Protein AF-A0A8T3PTG8-F1 (afdb_monomer)

Sequence (109 aa):
MLIRVKTGIRGPGSSGRRNRLIVAALFAGLAVSTVRADTFRCGTGLVRPGDTSFEVLKKCGRPASQQQISGANERFVEQWYYEPGPGEFQRILTFVGTRLVNIETVTRP

pLDDT: mean 81.26, std 20.14, range [39.53, 98.5]

Foldseek 3Di:
DDDDDDDDDDDDDDDDPPPPVVVVVVPPPPPDDDDDWDWDDAPPAIDTFFDFQVRCCVRHNAAPDKDFPDDPPDFTKMWGWHDRDPPAFIWIFIDGNGTTHDIDGDDDD

Structure (mmCIF, N/CA/C/O backbone):
data_AF-A0A8T3PTG8-F1
#
_entry.id   AF-A0A8T3PTG8-F1
#
loop_
_atom_site.group_PDB
_atom_site.id
_atom_site.type_symbol
_atom_site.label_atom_id
_atom_site.label_alt_id
_atom_site.label_comp_id
_atom_site.label_asym_id
_atom_site.label_entity_id
_atom_site.label_seq_id
_atom_site.pdbx_PDB_ins_code
_atom_site.Cartn_x
_atom_site.Cartn_y
_atom_site.Cartn_z
_atom_site.occupancy
_atom_site.B_iso_or_equiv
_atom_site.auth_seq_id
_atom_site.auth_comp_id
_atom_site.auth_asym_id
_atom_site.auth_atom_id
_atom_site.pdbx_PDB_model_num
ATOM 1 N N . MET A 1 1 ? 7.223 -15.074 43.483 1.00 40.50 1 MET A N 1
ATOM 2 C CA . MET A 1 1 ? 6.596 -16.169 44.256 1.00 40.50 1 MET A CA 1
ATOM 3 C C . MET A 1 1 ? 5.570 -16.838 43.349 1.00 40.50 1 MET A C 1
ATOM 5 O O . MET A 1 1 ? 4.509 -16.279 43.125 1.00 40.50 1 MET A O 1
ATOM 9 N N . LEU A 1 2 ? 5.951 -17.938 42.693 1.00 41.91 2 LEU A N 1
ATOM 10 C CA . LEU A 1 2 ? 5.117 -18.625 41.699 1.00 41.91 2 LEU A CA 1
ATOM 11 C C . LEU A 1 2 ? 4.094 -19.517 42.412 1.00 41.91 2 LEU A C 1
ATOM 13 O O . LEU A 1 2 ? 4.454 -20.340 43.253 1.00 41.91 2 LEU A O 1
ATOM 17 N N . ILE A 1 3 ? 2.820 -19.327 42.078 1.00 39.53 3 ILE A N 1
ATOM 18 C CA . ILE A 1 3 ? 1.684 -20.049 42.649 1.00 39.53 3 ILE A CA 1
ATOM 19 C C . ILE A 1 3 ? 1.703 -21.473 42.081 1.00 39.53 3 ILE A C 1
ATOM 21 O O . ILE A 1 3 ? 1.483 -21.696 40.892 1.00 39.53 3 ILE A O 1
ATOM 25 N N . ARG A 1 4 ? 2.017 -22.448 42.934 1.00 44.84 4 ARG A N 1
ATOM 26 C CA . ARG A 1 4 ? 2.079 -23.873 42.593 1.00 44.84 4 ARG A CA 1
ATOM 27 C C . ARG A 1 4 ? 0.658 -24.444 42.581 1.00 44.84 4 ARG A C 1
ATOM 29 O O . ARG A 1 4 ? 0.150 -24.860 43.618 1.00 44.84 4 ARG A O 1
ATOM 36 N N . VAL A 1 5 ? 0.002 -24.447 41.422 1.00 56.16 5 VAL A N 1
ATOM 37 C CA . VAL A 1 5 ? -1.310 -25.092 41.256 1.00 56.16 5 VAL A CA 1
ATOM 38 C C . VAL A 1 5 ? -1.119 -26.610 41.299 1.00 56.16 5 VAL A C 1
ATOM 40 O O . VAL A 1 5 ? -0.435 -27.200 40.468 1.00 56.16 5 VAL A O 1
ATOM 43 N N . LYS A 1 6 ? -1.693 -27.238 42.324 1.00 43.41 6 LYS A N 1
ATOM 44 C CA . LYS A 1 6 ? -1.630 -28.675 42.594 1.00 43.41 6 LYS A CA 1
ATOM 45 C C . LYS A 1 6 ? -2.833 -29.343 41.927 1.00 43.41 6 LYS A C 1
ATOM 47 O O . LYS A 1 6 ? -3.896 -29.431 42.528 1.00 43.41 6 LYS A O 1
ATOM 52 N N . THR A 1 7 ? -2.689 -29.807 40.691 1.00 47.66 7 THR A N 1
ATOM 53 C CA . THR A 1 7 ? -3.708 -30.641 40.039 1.00 47.66 7 THR A CA 1
ATOM 54 C C . THR A 1 7 ? -3.413 -32.111 40.322 1.00 47.66 7 THR A C 1
ATOM 56 O O . THR A 1 7 ? -2.595 -32.759 39.677 1.00 47.66 7 THR A O 1
ATOM 59 N N . GLY A 1 8 ? -4.064 -32.639 41.358 1.00 45.28 8 GLY A N 1
ATOM 60 C CA . GLY A 1 8 ? -4.141 -34.075 41.592 1.00 45.28 8 GLY A CA 1
ATOM 61 C C . GLY A 1 8 ? -5.157 -34.693 40.640 1.00 45.28 8 GLY A C 1
ATOM 62 O O . GLY A 1 8 ? -6.344 -34.404 40.744 1.00 45.28 8 GLY A O 1
ATOM 63 N N . ILE A 1 9 ? -4.700 -35.563 39.743 1.00 49.50 9 ILE A N 1
ATOM 64 C CA . ILE A 1 9 ? -5.565 -36.389 38.897 1.00 49.50 9 ILE A CA 1
ATOM 65 C C . ILE A 1 9 ? -5.259 -37.853 39.202 1.00 49.50 9 ILE A C 1
ATOM 67 O O . ILE A 1 9 ? -4.218 -38.388 38.830 1.00 49.50 9 ILE A O 1
ATOM 71 N N . ARG A 1 10 ? -6.172 -38.484 39.947 1.00 45.22 10 ARG A N 1
ATOM 72 C CA . ARG A 1 10 ? -6.236 -39.936 40.144 1.00 45.22 10 ARG A CA 1
ATOM 73 C C . ARG A 1 10 ? -6.929 -40.522 38.908 1.00 45.22 10 ARG A C 1
ATOM 75 O O . ARG A 1 10 ? -8.093 -40.217 38.679 1.00 45.22 10 ARG A O 1
ATOM 82 N N . GLY A 1 11 ? -6.216 -41.320 38.113 1.00 49.38 11 GLY A N 1
ATOM 83 C CA . GLY A 1 11 ? -6.755 -42.049 36.956 1.00 49.38 11 GLY A CA 1
ATOM 84 C C . GLY A 1 11 ? -6.632 -43.570 37.144 1.00 49.38 11 GLY A C 1
ATOM 85 O O . GLY A 1 11 ? -5.670 -44.010 37.778 1.00 49.38 11 GLY A O 1
ATOM 86 N N . PRO A 1 12 ? -7.597 -44.370 36.651 1.00 42.47 12 PRO A N 1
ATOM 87 C CA . PRO A 1 12 ? -7.766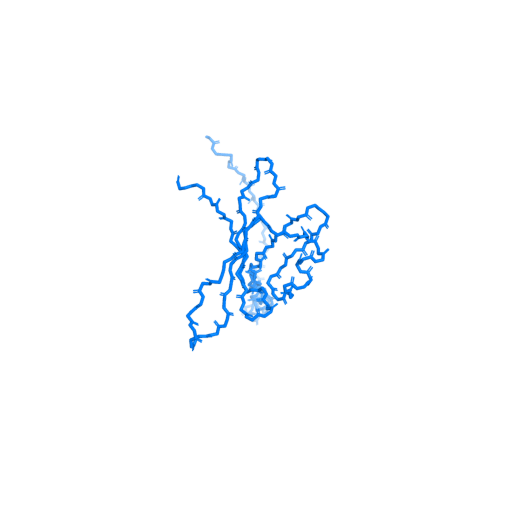 -45.773 37.018 1.00 42.47 12 PRO A CA 1
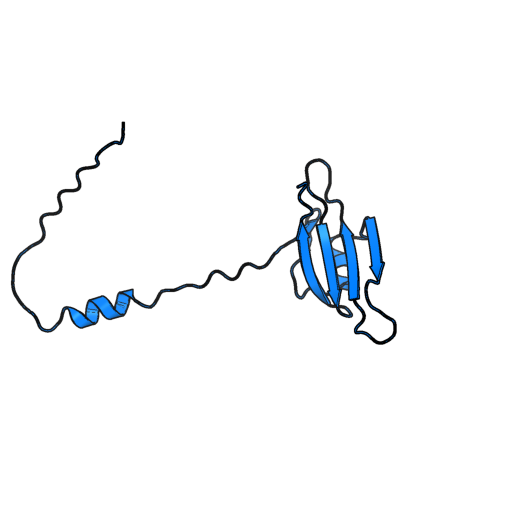ATOM 88 C C . 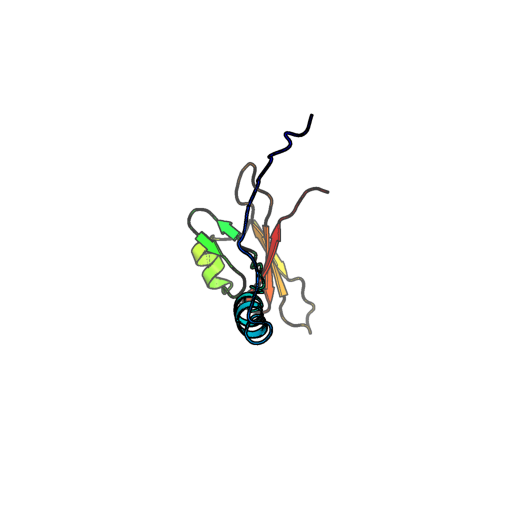PRO A 1 12 ? -6.785 -46.713 36.310 1.00 42.47 12 PRO A C 1
ATOM 90 O O . PRO A 1 12 ? -6.273 -46.443 35.221 1.00 42.47 12 PRO A O 1
ATOM 93 N N . GLY A 1 13 ? -6.523 -47.833 36.983 1.00 46.97 13 GLY A N 1
ATOM 94 C CA . GLY A 1 13 ? -5.563 -48.845 36.580 1.00 46.97 13 GLY A CA 1
ATOM 95 C C . GLY A 1 13 ? -5.983 -49.717 35.394 1.00 46.97 13 GLY A C 1
ATOM 96 O O . GLY A 1 13 ? -7.150 -49.854 35.053 1.00 46.97 13 GLY A O 1
ATOM 97 N N . SER A 1 14 ? -4.940 -50.346 34.846 1.00 56.84 14 SER A N 1
ATOM 98 C CA . SER A 1 14 ? -4.893 -51.719 34.335 1.00 56.84 14 SER A CA 1
ATOM 99 C C . SER A 1 14 ? -5.922 -52.179 33.288 1.00 56.84 14 SER A C 1
ATOM 101 O O . SER A 1 14 ? -7.073 -52.467 33.593 1.00 56.84 14 SER A O 1
ATOM 103 N N . SER A 1 15 ? -5.371 -52.459 32.099 1.00 58.53 15 SER A N 1
ATOM 104 C CA . SER A 1 15 ? -5.667 -53.579 31.178 1.00 58.53 15 SER A CA 1
ATOM 105 C C . SER A 1 15 ? -6.041 -53.127 29.761 1.00 58.53 15 SER A C 1
ATOM 107 O O . SER A 1 15 ? -6.779 -52.172 29.562 1.00 58.53 15 SER A O 1
ATOM 109 N N . GLY A 1 16 ? -5.449 -53.778 28.752 1.00 48.78 16 GLY A N 1
ATOM 110 C CA . GLY A 1 16 ? -5.712 -53.502 27.331 1.00 48.78 16 GLY A CA 1
ATOM 111 C C . GLY A 1 16 ? -4.565 -52.816 26.583 1.00 48.78 16 GLY A C 1
ATOM 112 O O . GLY A 1 16 ? -4.730 -51.756 25.984 1.00 48.78 16 GLY A O 1
ATOM 113 N N . ARG A 1 17 ? -3.380 -53.439 26.562 1.00 62.22 17 ARG A N 1
ATOM 114 C CA . ARG A 1 17 ? -2.162 -52.963 25.866 1.00 62.22 17 ARG A CA 1
ATOM 115 C C . ARG A 1 17 ? -2.258 -52.945 24.325 1.00 62.22 17 ARG A C 1
ATOM 117 O O . ARG A 1 17 ? -1.238 -52.773 23.673 1.00 62.22 17 ARG A O 1
ATOM 124 N N . ARG A 1 18 ? -3.445 -53.135 23.734 1.00 58.22 18 ARG A N 1
ATOM 125 C CA . ARG A 1 18 ? -3.622 -53.306 22.278 1.00 58.22 18 ARG A CA 1
ATOM 126 C C . ARG A 1 18 ? -4.422 -52.198 21.579 1.00 58.22 18 ARG A C 1
ATOM 128 O O . ARG A 1 18 ? -4.401 -52.165 20.361 1.00 58.22 18 ARG A O 1
ATOM 135 N N . ASN A 1 19 ? -5.043 -51.261 22.310 1.00 50.28 19 ASN A N 1
ATOM 136 C CA . ASN A 1 19 ? -5.911 -50.231 21.700 1.00 50.28 19 ASN A CA 1
ATOM 137 C C . ASN A 1 19 ? -5.542 -48.767 22.029 1.00 50.28 19 ASN A C 1
ATOM 139 O O . ASN A 1 19 ? -6.254 -47.842 21.653 1.00 50.28 19 ASN A O 1
ATOM 143 N N . ARG A 1 20 ? -4.415 -48.531 22.720 1.00 55.03 20 ARG A N 1
ATOM 144 C CA . ARG A 1 20 ? -3.930 -47.172 23.055 1.00 55.03 20 ARG A CA 1
ATOM 145 C C . ARG A 1 20 ? -3.260 -46.445 21.882 1.00 55.03 20 ARG A C 1
ATOM 147 O O . ARG A 1 20 ? -3.071 -45.237 21.952 1.00 55.03 20 ARG A O 1
ATOM 154 N N . LEU A 1 21 ? -2.913 -47.172 20.820 1.00 51.94 21 LEU A N 1
ATOM 155 C CA . LEU A 1 21 ? -2.221 -46.616 19.653 1.00 51.94 21 LEU A CA 1
ATOM 156 C C . LEU A 1 21 ? -3.170 -45.840 18.723 1.00 51.94 21 LEU A C 1
ATOM 158 O O . LEU A 1 21 ? -2.747 -44.874 18.101 1.00 51.94 21 LEU A O 1
ATOM 162 N N . ILE A 1 22 ? -4.458 -46.204 18.679 1.00 54.97 22 ILE A N 1
ATOM 163 C CA . ILE A 1 22 ? -5.440 -45.567 17.782 1.00 54.97 22 ILE A CA 1
ATOM 164 C C . ILE A 1 22 ? -5.852 -44.181 18.305 1.00 54.97 22 ILE A C 1
ATOM 166 O O . ILE A 1 22 ? -5.964 -43.230 17.537 1.00 54.97 22 ILE A O 1
ATOM 170 N N . VAL A 1 23 ? -6.003 -44.030 19.626 1.00 55.56 23 VAL A N 1
ATOM 171 C CA . VAL A 1 23 ? -6.398 -42.751 20.247 1.00 55.56 23 VAL A CA 1
ATOM 172 C C . VAL A 1 23 ? -5.288 -41.695 20.134 1.00 55.56 23 VAL A C 1
ATOM 174 O O . VAL A 1 23 ? -5.581 -40.513 19.981 1.00 55.56 23 VAL A O 1
ATOM 177 N N . ALA A 1 24 ? -4.016 -42.110 20.139 1.00 54.03 24 ALA A N 1
ATOM 178 C CA . ALA A 1 24 ? -2.883 -41.201 19.953 1.00 54.03 24 ALA A CA 1
ATOM 179 C C . ALA A 1 24 ? -2.774 -40.666 18.510 1.00 54.03 24 ALA A C 1
ATOM 181 O O . ALA A 1 24 ? -2.364 -39.525 18.310 1.00 54.03 24 ALA A O 1
ATOM 182 N N . ALA A 1 25 ? -3.185 -41.455 17.511 1.00 54.94 25 ALA A N 1
ATOM 183 C CA . ALA A 1 25 ? -3.148 -41.052 16.105 1.00 54.94 25 ALA A CA 1
ATOM 184 C C . ALA A 1 25 ? -4.221 -40.003 15.747 1.00 54.94 25 ALA A C 1
ATOM 186 O O . ALA A 1 25 ? -3.995 -39.169 14.875 1.00 54.94 25 ALA A O 1
ATOM 187 N N . LEU A 1 26 ? -5.356 -39.987 16.456 1.00 53.91 26 LEU A N 1
ATOM 188 C CA . LEU A 1 26 ? -6.443 -39.021 16.235 1.00 53.91 26 LEU A CA 1
ATOM 189 C C . LEU A 1 26 ? -6.116 -37.594 16.712 1.00 53.91 26 LEU A C 1
ATOM 191 O O . LEU A 1 26 ? -6.692 -36.639 16.201 1.00 53.91 26 LEU A O 1
ATOM 195 N N . PHE A 1 27 ? -5.173 -37.424 17.645 1.00 54.25 27 PHE A N 1
ATOM 196 C CA . PHE A 1 27 ? -4.772 -36.106 18.162 1.00 54.25 27 PHE A CA 1
ATOM 197 C C . PHE A 1 27 ? -3.567 -35.482 17.437 1.00 54.25 27 PHE A C 1
ATOM 199 O O . PHE A 1 27 ? -3.271 -34.307 17.644 1.00 54.25 27 PHE A O 1
ATOM 206 N N . ALA A 1 28 ? -2.873 -36.234 16.578 1.00 57.69 28 ALA A N 1
ATOM 207 C CA . ALA A 1 28 ? -1.626 -35.795 15.944 1.00 57.69 28 ALA A CA 1
ATOM 208 C C . ALA A 1 28 ? -1.814 -34.978 14.643 1.00 57.69 28 ALA A C 1
ATOM 210 O O . ALA A 1 28 ? -0.830 -34.541 14.053 1.00 57.69 28 ALA A O 1
ATOM 211 N N . GLY A 1 29 ? -3.052 -34.763 14.180 1.00 61.12 29 GLY A N 1
ATOM 212 C CA . GLY A 1 29 ? -3.345 -34.202 12.849 1.00 61.12 29 GLY A CA 1
ATOM 213 C C . GLY A 1 29 ? -3.587 -32.687 12.749 1.00 61.12 29 GLY A C 1
ATOM 214 O O . GLY A 1 29 ? -3.832 -32.201 11.651 1.00 61.12 29 GLY A O 1
ATOM 215 N N . LEU A 1 30 ? -3.544 -31.919 13.844 1.00 63.38 30 LEU A N 1
ATOM 216 C CA . LEU A 1 30 ? -3.947 -30.497 13.861 1.00 63.38 30 LEU A CA 1
ATOM 217 C C . LEU A 1 30 ? -2.764 -29.512 13.883 1.00 63.38 30 LEU A C 1
ATOM 219 O O . LEU A 1 30 ? -2.780 -28.516 14.605 1.00 63.38 30 LEU A O 1
ATOM 223 N N . ALA A 1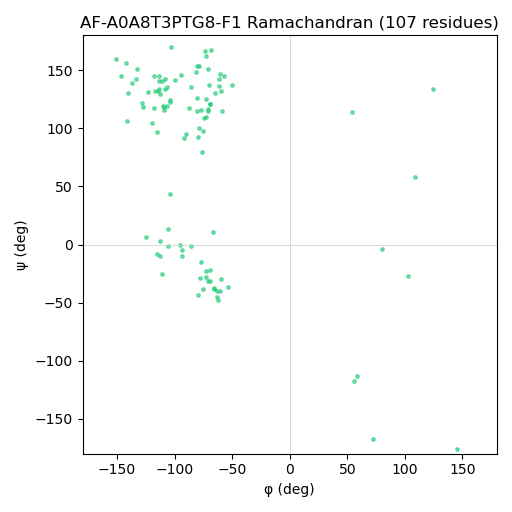 31 ? -1.732 -29.753 13.074 1.00 68.94 31 ALA A N 1
ATOM 224 C CA . ALA A 1 31 ? -0.711 -28.737 12.819 1.00 68.94 31 ALA A CA 1
ATOM 225 C C . ALA A 1 31 ? -1.263 -27.680 11.840 1.00 68.94 31 ALA A C 1
ATOM 227 O O . ALA A 1 31 ? -0.998 -27.721 10.642 1.00 68.94 31 ALA A O 1
ATOM 228 N N . VAL A 1 32 ? -2.073 -26.741 12.342 1.00 72.88 32 VAL A N 1
ATOM 229 C CA . VAL A 1 32 ? -2.561 -25.602 11.549 1.00 72.88 32 VAL A CA 1
ATOM 230 C C . VAL A 1 32 ? -1.412 -24.612 11.363 1.00 72.88 32 VAL A C 1
ATOM 232 O O . VAL A 1 32 ? -0.994 -23.938 12.304 1.00 72.88 32 VAL A O 1
ATOM 235 N N . SER A 1 33 ? -0.885 -24.522 10.145 1.00 76.75 33 SER A N 1
ATOM 236 C CA . SER A 1 33 ? 0.084 -23.491 9.771 1.00 76.75 33 SER A CA 1
ATOM 237 C C . SER A 1 33 ? -0.617 -22.131 9.743 1.00 76.75 33 SER A C 1
ATOM 239 O O . SER A 1 33 ? -1.575 -21.937 8.996 1.00 76.75 33 SER A O 1
ATOM 241 N N . THR A 1 34 ? -0.163 -21.170 10.548 1.00 67.75 34 THR A N 1
ATOM 242 C CA . THR A 1 34 ? -0.692 -19.802 10.495 1.00 67.75 34 THR A CA 1
ATOM 243 C C . THR A 1 34 ? -0.068 -19.060 9.315 1.00 67.75 34 THR A C 1
ATOM 245 O O . THR A 1 34 ? 1.066 -18.590 9.386 1.00 67.75 34 THR A O 1
ATOM 248 N N . VAL A 1 35 ? -0.800 -18.949 8.202 1.00 74.75 35 VAL A N 1
ATOM 249 C CA . VAL A 1 35 ? -0.394 -18.052 7.113 1.00 74.75 35 VAL A CA 1
ATOM 250 C C . VAL A 1 35 ? -0.603 -16.610 7.582 1.00 74.75 35 VAL A C 1
ATOM 252 O O . VAL A 1 35 ? -1.721 -16.203 7.903 1.00 74.75 35 VAL A O 1
ATOM 255 N N . ARG A 1 36 ? 0.478 -15.833 7.693 1.00 68.75 36 ARG A N 1
ATOM 256 C CA . ARG A 1 36 ? 0.372 -14.393 7.950 1.00 68.75 36 ARG A CA 1
ATOM 257 C C . ARG A 1 36 ? 0.232 -13.691 6.611 1.00 68.75 36 ARG A C 1
ATOM 259 O O . ARG A 1 36 ? 1.121 -13.781 5.774 1.00 68.75 36 ARG A O 1
ATOM 266 N N . ALA A 1 37 ? -0.899 -13.028 6.419 1.00 74.12 37 ALA A N 1
ATOM 267 C CA . ALA A 1 37 ? -1.094 -12.094 5.325 1.00 74.12 37 ALA A CA 1
ATOM 268 C C . ALA A 1 37 ? -1.139 -10.690 5.924 1.00 74.12 37 ALA A C 1
ATOM 270 O O . ALA A 1 37 ? -2.053 -10.389 6.699 1.00 74.12 37 ALA A O 1
ATOM 271 N N . ASP A 1 38 ? -0.164 -9.854 5.577 1.00 88.88 38 ASP A N 1
ATOM 272 C CA . ASP A 1 38 ? -0.163 -8.448 5.963 1.00 88.88 38 ASP A CA 1
ATOM 273 C C . ASP A 1 38 ? -1.388 -7.737 5.380 1.00 88.88 38 ASP A C 1
ATOM 275 O O . ASP A 1 38 ? -1.858 -8.037 4.279 1.00 88.88 38 ASP A O 1
ATOM 279 N N . THR A 1 39 ? -1.959 -6.814 6.151 1.00 93.44 39 THR A N 1
ATOM 280 C CA . THR A 1 39 ? -3.142 -6.048 5.746 1.00 93.44 39 THR A CA 1
ATOM 281 C C . THR A 1 39 ? -2.944 -4.580 6.046 1.00 93.44 39 THR A C 1
ATOM 283 O O . THR A 1 39 ? -2.429 -4.230 7.108 1.00 93.44 39 THR A O 1
ATOM 286 N N . PHE A 1 40 ? -3.434 -3.726 5.157 1.00 95.19 40 PHE A N 1
ATOM 287 C CA . PHE A 1 40 ? -3.431 -2.284 5.334 1.00 95.19 40 PHE A CA 1
ATOM 288 C C . PHE A 1 40 ? -4.865 -1.766 5.489 1.00 95.19 40 PHE A C 1
ATOM 290 O O . PHE A 1 40 ? -5.741 -2.108 4.694 1.00 95.19 40 PHE A O 1
ATOM 297 N N . ARG A 1 41 ? -5.117 -0.961 6.526 1.00 94.25 41 ARG A N 1
ATOM 298 C CA . ARG A 1 41 ? -6.407 -0.300 6.768 1.00 94.25 41 ARG A CA 1
ATOM 299 C C . ARG A 1 41 ? -6.288 1.195 6.505 1.00 94.25 41 ARG A C 1
ATOM 301 O O . ARG A 1 41 ? -5.351 1.824 6.981 1.00 94.25 41 ARG A O 1
ATOM 308 N N . CYS A 1 42 ? -7.255 1.740 5.777 1.00 93.25 42 CYS A N 1
ATOM 309 C CA . CYS A 1 42 ? -7.287 3.132 5.337 1.00 93.25 42 CYS A CA 1
ATOM 310 C C . CYS A 1 42 ? -8.732 3.649 5.435 1.00 93.25 42 CYS A C 1
ATOM 312 O O . CYS A 1 42 ? -9.603 3.244 4.667 1.00 93.25 42 CYS A O 1
ATOM 314 N N . GLY A 1 43 ? -9.034 4.490 6.427 1.00 88.38 43 GLY A N 1
ATOM 315 C CA . GLY A 1 43 ? -10.426 4.848 6.728 1.00 88.38 43 GLY A CA 1
ATOM 316 C C . GLY A 1 43 ? -11.281 3.598 6.993 1.00 88.38 43 GLY A C 1
ATOM 317 O O . GLY A 1 43 ? -11.006 2.843 7.924 1.00 88.38 43 GLY A O 1
ATOM 318 N N . THR A 1 44 ? -12.296 3.354 6.158 1.00 90.62 44 THR A N 1
ATOM 319 C CA . THR A 1 44 ? -13.141 2.141 6.197 1.00 90.62 44 THR A CA 1
ATOM 320 C C . THR A 1 44 ? -12.668 1.023 5.257 1.00 90.62 44 THR A C 1
ATOM 322 O O . THR A 1 44 ? -13.239 -0.069 5.256 1.00 90.62 44 THR A O 1
ATOM 325 N N . GLY A 1 45 ? -11.634 1.273 4.452 1.00 94.19 45 GLY A N 1
ATOM 326 C CA . GLY A 1 45 ? -11.073 0.332 3.491 1.00 94.19 45 GLY A CA 1
ATOM 327 C C . GLY A 1 45 ? -10.103 -0.669 4.120 1.00 94.19 45 GLY A C 1
ATOM 328 O O . GLY A 1 45 ? -9.372 -0.363 5.065 1.00 94.19 45 GLY A O 1
ATOM 329 N N . LEU A 1 46 ? -10.072 -1.876 3.549 1.00 96.00 46 LEU A N 1
ATOM 330 C CA . LEU A 1 46 ? -9.114 -2.929 3.881 1.00 96.00 46 LEU A CA 1
ATOM 331 C C . LEU A 1 46 ? -8.453 -3.449 2.601 1.00 96.00 46 LEU A C 1
ATOM 333 O O . LEU A 1 46 ? -9.127 -3.951 1.694 1.00 96.00 46 LEU A O 1
ATOM 337 N N . VAL A 1 47 ? -7.130 -3.350 2.563 1.00 97.31 47 VAL A N 1
ATOM 338 C CA . VAL A 1 47 ? -6.272 -3.749 1.449 1.00 97.31 47 VAL A CA 1
ATOM 339 C C . VAL A 1 47 ? -5.389 -4.926 1.859 1.00 97.31 47 VAL A C 1
ATOM 341 O O . VAL A 1 47 ? -4.910 -4.987 2.997 1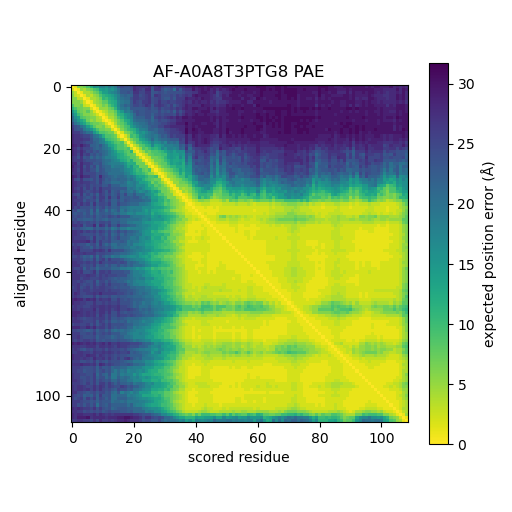.00 97.31 47 VAL A O 1
ATOM 344 N N . ARG A 1 48 ? -5.193 -5.882 0.946 1.00 97.00 48 ARG A N 1
ATOM 345 C CA . ARG A 1 48 ? -4.386 -7.095 1.168 1.00 97.00 48 ARG A CA 1
ATOM 346 C C . ARG A 1 48 ? -3.607 -7.458 -0.104 1.00 97.00 48 ARG A C 1
ATOM 348 O O . ARG A 1 48 ? -4.058 -7.104 -1.195 1.00 97.00 48 ARG A O 1
ATOM 355 N N . PRO A 1 49 ? -2.482 -8.188 0.002 1.00 97.56 49 PRO A N 1
ATOM 356 C CA . PRO A 1 49 ? -1.801 -8.732 -1.167 1.00 97.56 49 PRO A CA 1
ATOM 357 C C . PRO A 1 49 ? -2.773 -9.480 -2.088 1.00 97.56 49 PRO A C 1
ATOM 359 O O . PRO A 1 49 ? -3.638 -10.223 -1.622 1.00 97.56 49 PRO A O 1
ATOM 362 N N . GLY A 1 50 ? -2.637 -9.260 -3.392 1.00 97.38 50 GLY A N 1
ATOM 363 C CA . GLY A 1 50 ? -3.543 -9.752 -4.429 1.00 97.38 50 GLY A CA 1
ATOM 364 C C . GLY A 1 50 ? -4.505 -8.693 -4.972 1.00 97.38 50 GLY A C 1
ATOM 365 O O . GLY A 1 50 ? -4.864 -8.790 -6.150 1.00 97.38 50 GLY A O 1
ATOM 366 N N . ASP A 1 51 ? -4.859 -7.674 -4.179 1.00 98.25 51 ASP A N 1
ATOM 367 C CA . ASP A 1 51 ? -5.652 -6.531 -4.649 1.00 98.25 51 ASP A CA 1
ATOM 368 C C . ASP A 1 51 ? -4.950 -5.836 -5.828 1.00 98.25 51 ASP A C 1
ATOM 370 O O . ASP A 1 51 ? -3.720 -5.747 -5.897 1.00 98.25 51 ASP A O 1
ATOM 374 N N . THR A 1 52 ? -5.728 -5.330 -6.776 1.00 98.44 52 THR A N 1
ATOM 375 C CA . THR A 1 52 ? -5.212 -4.527 -7.887 1.00 98.44 52 THR A CA 1
ATOM 376 C C . THR A 1 52 ? -4.962 -3.082 -7.459 1.00 98.44 52 THR A C 1
ATOM 378 O O . THR A 1 52 ? -5.638 -2.561 -6.572 1.00 98.44 52 THR A O 1
ATOM 381 N N . SER A 1 53 ? -4.040 -2.385 -8.122 1.00 98.00 53 SER A N 1
ATOM 382 C CA . SER A 1 53 ? -3.773 -0.958 -7.891 1.00 98.00 53 SER A CA 1
ATOM 383 C C . SER A 1 53 ? -5.042 -0.106 -8.008 1.00 98.00 53 SER A C 1
ATOM 385 O O . SER A 1 53 ? -5.266 0.788 -7.194 1.00 98.00 53 SER A O 1
ATOM 387 N N . PHE A 1 54 ? -5.944 -0.444 -8.935 1.00 98.06 54 PHE A N 1
ATOM 388 C CA . PHE A 1 54 ? -7.258 0.193 -9.050 1.00 98.06 54 PHE A CA 1
ATOM 389 C C . PHE A 1 54 ? -8.150 -0.034 -7.819 1.00 98.06 54 PHE A C 1
ATOM 391 O O . PHE A 1 54 ? -8.761 0.910 -7.317 1.00 98.06 54 PHE A O 1
ATOM 398 N N . GLU A 1 55 ? -8.226 -1.263 -7.303 1.00 98.31 55 GLU A N 1
ATOM 399 C CA . GLU A 1 55 ? -8.984 -1.559 -6.081 1.00 98.31 55 GLU A CA 1
ATOM 400 C C . GLU A 1 55 ? -8.407 -0.828 -4.871 1.00 98.31 55 GLU A C 1
ATOM 402 O O . GLU A 1 55 ? -9.171 -0.299 -4.064 1.00 98.31 55 GLU A O 1
ATOM 407 N N . VAL A 1 56 ? -7.079 -0.745 -4.763 1.00 98.06 56 VAL A N 1
ATOM 408 C CA . VAL A 1 56 ? -6.409 0.011 -3.698 1.00 98.06 56 VAL A CA 1
ATOM 409 C C . VAL A 1 56 ? -6.766 1.493 -3.782 1.00 98.06 56 VAL A C 1
ATOM 411 O O . VAL A 1 56 ? -7.196 2.058 -2.780 1.00 98.06 56 VAL A O 1
ATOM 414 N N . LEU A 1 57 ? -6.692 2.110 -4.966 1.00 97.75 57 LEU A N 1
ATOM 415 C CA . LEU A 1 57 ? -7.107 3.507 -5.157 1.00 97.75 57 LEU A CA 1
ATOM 416 C C . LEU A 1 57 ? -8.583 3.721 -4.824 1.00 97.75 57 LEU A C 1
ATOM 418 O O . LEU A 1 57 ? -8.937 4.727 -4.216 1.00 97.75 57 LEU A O 1
ATOM 422 N N . LYS A 1 58 ? -9.455 2.778 -5.192 1.00 97.50 58 LYS A N 1
ATOM 423 C CA . LYS A 1 58 ? -10.885 2.856 -4.880 1.00 97.50 58 LYS A CA 1
ATOM 424 C C . LYS A 1 58 ? -11.153 2.759 -3.375 1.00 97.50 58 LYS A C 1
ATOM 426 O O . LYS A 1 58 ? -12.061 3.422 -2.885 1.00 97.50 58 LYS A O 1
ATOM 431 N N . LYS A 1 59 ? -10.395 1.927 -2.654 1.00 96.94 59 LYS A N 1
ATOM 432 C CA . LYS A 1 59 ? -10.547 1.703 -1.207 1.00 96.94 59 LYS A CA 1
ATOM 433 C C . LYS A 1 59 ? -9.908 2.813 -0.367 1.00 96.94 59 LYS A C 1
ATOM 435 O O . LYS A 1 59 ? -10.511 3.237 0.611 1.00 96.94 59 LYS A O 1
ATOM 440 N N . CYS A 1 60 ? -8.703 3.250 -0.729 1.00 96.62 60 CYS A N 1
ATOM 441 C CA . CYS A 1 60 ? -7.861 4.125 0.093 1.00 96.62 60 CYS A CA 1
ATOM 442 C C . CYS A 1 60 ? -7.658 5.533 -0.478 1.00 96.62 60 CYS A C 1
ATOM 444 O O . CYS A 1 60 ? -7.095 6.384 0.205 1.00 96.62 60 CYS A O 1
ATOM 446 N N . GLY A 1 61 ? -8.065 5.791 -1.720 1.00 96.31 61 GLY A N 1
ATOM 447 C CA . GLY A 1 61 ? -7.717 7.024 -2.417 1.00 96.31 61 GLY A CA 1
ATOM 448 C C . GLY A 1 61 ? -6.249 7.065 -2.848 1.00 96.31 61 GLY A C 1
ATOM 449 O O . GLY A 1 61 ? -5.545 6.050 -2.857 1.00 96.31 61 GLY A O 1
ATOM 450 N N . ARG A 1 62 ? -5.790 8.257 -3.248 1.00 96.75 62 ARG A N 1
ATOM 451 C CA . ARG A 1 62 ? -4.409 8.465 -3.705 1.00 96.75 62 ARG A CA 1
ATOM 452 C C . ARG A 1 62 ? -3.424 8.344 -2.530 1.00 96.75 62 ARG A C 1
ATOM 454 O O . ARG A 1 62 ? -3.713 8.884 -1.464 1.00 96.75 62 ARG A O 1
ATOM 461 N N . PRO A 1 63 ? -2.277 7.671 -2.716 1.00 97.62 63 PRO A N 1
ATOM 462 C CA . PRO A 1 63 ? -1.192 7.683 -1.737 1.00 97.62 63 PRO A CA 1
ATOM 463 C C . PRO A 1 63 ? -0.537 9.064 -1.644 1.00 97.62 63 PRO A C 1
ATOM 465 O O . PRO A 1 63 ? -0.725 9.912 -2.520 1.00 97.62 63 PRO A O 1
ATOM 468 N N . ALA A 1 64 ? 0.274 9.258 -0.604 1.00 97.25 64 ALA A N 1
ATOM 469 C CA . ALA A 1 64 ? 1.072 10.465 -0.415 1.00 97.25 64 ALA A CA 1
ATOM 470 C C . ALA A 1 64 ? 2.150 10.601 -1.503 1.00 97.25 64 ALA A C 1
ATOM 472 O O . ALA A 1 64 ? 2.387 11.693 -2.016 1.00 97.25 64 ALA A O 1
ATOM 473 N N . SER A 1 65 ? 2.766 9.486 -1.903 1.00 97.94 65 SER A N 1
ATOM 474 C CA . SER A 1 65 ? 3.694 9.437 -3.034 1.00 97.94 65 SER A CA 1
ATOM 475 C C . SER A 1 65 ? 3.699 8.066 -3.714 1.00 97.94 65 SER A C 1
ATOM 477 O O . SER A 1 65 ? 3.260 7.062 -3.145 1.00 97.94 65 SER A O 1
ATOM 479 N N . GLN A 1 66 ? 4.168 8.039 -4.963 1.00 97.44 66 GLN A N 1
ATOM 480 C CA . GLN A 1 66 ? 4.346 6.834 -5.775 1.00 97.44 66 GLN A CA 1
ATOM 481 C C . GLN A 1 66 ? 5.691 6.918 -6.492 1.00 97.44 66 GLN A C 1
ATOM 483 O O . GLN A 1 66 ? 6.052 7.985 -6.992 1.00 97.44 66 GLN A O 1
ATOM 488 N N . GLN A 1 67 ? 6.418 5.808 -6.559 1.00 97.50 67 GLN A N 1
ATOM 489 C CA . GLN A 1 67 ? 7.702 5.734 -7.243 1.00 97.50 67 GLN A CA 1
ATOM 490 C C . GLN A 1 67 ? 7.837 4.411 -7.993 1.00 97.50 67 GLN A C 1
ATOM 492 O O . GLN A 1 67 ? 7.665 3.342 -7.413 1.00 97.50 67 GLN A O 1
ATOM 497 N N . GLN A 1 68 ? 8.212 4.476 -9.270 1.00 97.25 68 GLN A N 1
ATOM 498 C CA . GLN A 1 68 ? 8.688 3.300 -9.990 1.00 97.25 68 GLN A CA 1
ATOM 499 C C . GLN A 1 68 ? 10.091 2.941 -9.485 1.00 97.25 68 GLN A C 1
ATOM 501 O O . GLN A 1 68 ? 10.996 3.774 -9.517 1.00 97.25 68 GLN A O 1
ATOM 506 N N . ILE A 1 69 ? 10.270 1.696 -9.046 1.00 97.31 69 ILE A N 1
ATOM 507 C CA . ILE A 1 69 ? 11.546 1.173 -8.524 1.00 97.31 69 ILE A CA 1
ATOM 508 C C . ILE A 1 69 ? 12.164 0.097 -9.427 1.00 97.31 69 ILE A C 1
ATOM 510 O O . ILE A 1 69 ? 13.190 -0.483 -9.095 1.00 97.31 69 ILE A O 1
ATOM 514 N N . SER A 1 70 ? 11.529 -0.169 -10.566 1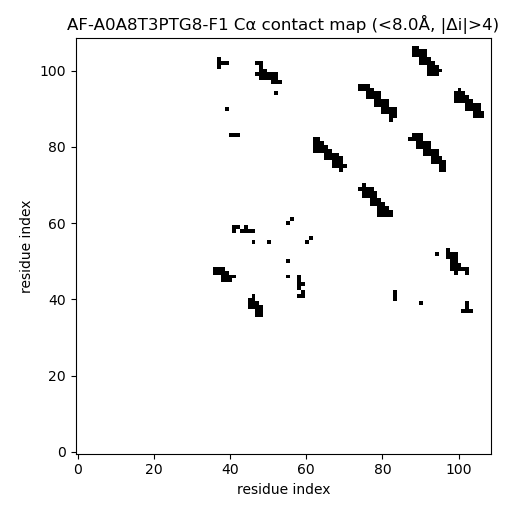.00 96.88 70 SER A N 1
ATOM 515 C CA . SER A 1 70 ? 11.990 -1.118 -11.585 1.00 96.88 70 SER A CA 1
ATOM 516 C C . SER A 1 70 ? 12.795 -0.431 -12.683 1.00 96.88 70 SER A C 1
ATOM 518 O O . SER A 1 70 ? 12.487 0.699 -13.078 1.00 96.88 70 SER A O 1
ATOM 520 N N . GLY A 1 71 ? 13.791 -1.138 -13.219 1.00 94.56 71 GLY A N 1
ATOM 521 C CA . GLY A 1 71 ? 14.537 -0.723 -14.405 1.00 94.56 71 GLY A CA 1
ATOM 522 C C . GLY A 1 71 ? 13.742 -0.873 -15.711 1.00 94.56 71 GLY A C 1
ATOM 523 O O . GLY A 1 71 ? 12.724 -1.556 -15.772 1.00 94.56 71 GLY A O 1
ATOM 524 N N . ALA A 1 72 ? 14.238 -0.265 -16.795 1.00 90.06 72 ALA A N 1
ATOM 525 C CA . ALA A 1 72 ? 13.541 -0.216 -18.090 1.00 90.06 72 ALA A CA 1
ATOM 526 C C . ALA A 1 72 ? 13.247 -1.593 -18.721 1.00 90.06 72 ALA A C 1
ATOM 528 O O . ALA A 1 72 ? 12.260 -1.741 -19.434 1.00 90.06 72 ALA A O 1
ATOM 529 N N . ASN A 1 73 ? 14.095 -2.592 -18.456 1.00 93.38 73 ASN A N 1
ATOM 530 C CA . ASN A 1 73 ? 13.967 -3.949 -19.003 1.00 93.38 73 ASN A CA 1
ATOM 531 C C . ASN A 1 73 ? 13.478 -4.968 -17.960 1.00 93.38 73 ASN A C 1
ATOM 533 O O . ASN A 1 73 ? 13.587 -6.175 -18.168 1.00 93.38 73 ASN A O 1
ATOM 537 N N . GLU A 1 74 ? 12.977 -4.497 -16.820 1.00 94.06 74 GLU A N 1
ATOM 538 C CA . GLU A 1 74 ? 12.470 -5.341 -15.743 1.00 94.06 74 GLU A CA 1
ATOM 539 C C . GLU A 1 74 ? 10.942 -5.356 -15.739 1.00 94.06 74 GLU A C 1
ATOM 541 O O . GLU A 1 74 ? 10.270 -4.586 -16.429 1.00 94.06 74 GLU A O 1
ATOM 546 N N . ARG A 1 75 ? 10.360 -6.254 -14.939 1.00 95.00 75 ARG A N 1
ATOM 547 C CA . ARG A 1 75 ? 8.925 -6.169 -14.669 1.00 95.00 75 ARG A CA 1
ATOM 548 C C . ARG A 1 75 ? 8.643 -4.840 -13.983 1.00 95.00 75 ARG A C 1
ATOM 550 O O . ARG A 1 75 ? 9.357 -4.480 -13.056 1.00 95.00 75 ARG A O 1
ATOM 557 N N . PHE A 1 76 ? 7.580 -4.162 -14.406 1.00 96.81 76 PHE A N 1
ATOM 558 C CA . PHE A 1 76 ? 7.164 -2.915 -13.780 1.00 96.81 76 PHE A CA 1
ATOM 559 C C . PHE A 1 76 ? 6.863 -3.152 -12.296 1.00 96.81 76 PHE A C 1
ATOM 561 O O . PHE A 1 76 ? 5.949 -3.904 -11.952 1.00 96.81 76 PHE A O 1
ATOM 568 N N . VAL A 1 77 ? 7.665 -2.536 -11.438 1.00 98.19 77 VAL A N 1
ATOM 569 C CA . VAL A 1 77 ? 7.507 -2.505 -9.986 1.00 98.19 77 VAL A CA 1
ATOM 570 C C . VAL A 1 77 ? 7.437 -1.057 -9.541 1.00 98.19 77 VAL A C 1
ATOM 572 O O . VAL A 1 77 ? 8.287 -0.239 -9.916 1.00 98.19 77 VAL A O 1
ATOM 575 N N . GLU A 1 78 ? 6.443 -0.762 -8.717 1.00 98.06 78 GLU A N 1
ATOM 576 C CA . GLU A 1 78 ? 6.250 0.540 -8.097 1.00 98.06 78 GLU A CA 1
ATOM 577 C C . GLU A 1 78 ? 5.966 0.398 -6.600 1.00 98.06 78 GLU A C 1
ATOM 579 O O . GLU A 1 78 ? 5.408 -0.601 -6.140 1.00 98.06 78 GLU A O 1
ATOM 584 N N . GLN A 1 79 ? 6.360 1.414 -5.841 1.00 98.44 79 GLN A N 1
ATOM 585 C CA . GLN A 1 79 ? 6.067 1.554 -4.425 1.00 98.44 79 GLN A CA 1
ATOM 586 C C . GLN A 1 79 ? 5.173 2.759 -4.192 1.00 98.44 79 GLN A C 1
ATOM 588 O O . GLN A 1 79 ? 5.417 3.847 -4.714 1.00 98.44 79 GLN A O 1
ATOM 593 N N . TRP A 1 80 ? 4.121 2.552 -3.410 1.00 98.38 80 TRP A N 1
ATOM 594 C CA . TRP A 1 80 ? 3.184 3.584 -2.993 1.00 98.38 80 TRP A CA 1
ATOM 595 C C . TRP A 1 80 ? 3.294 3.788 -1.491 1.00 98.38 80 TRP A C 1
ATOM 597 O O . TRP A 1 80 ? 3.278 2.826 -0.722 1.00 98.38 80 TRP A O 1
ATOM 607 N N . TYR A 1 81 ? 3.348 5.046 -1.074 1.00 97.50 81 TYR A N 1
ATOM 608 C CA . TYR A 1 81 ? 3.548 5.430 0.314 1.00 97.50 81 TYR A CA 1
ATOM 609 C C . TYR A 1 81 ? 2.263 6.037 0.868 1.00 97.50 81 TYR A C 1
ATOM 611 O O . TYR A 1 81 ? 1.782 7.059 0.377 1.00 97.50 81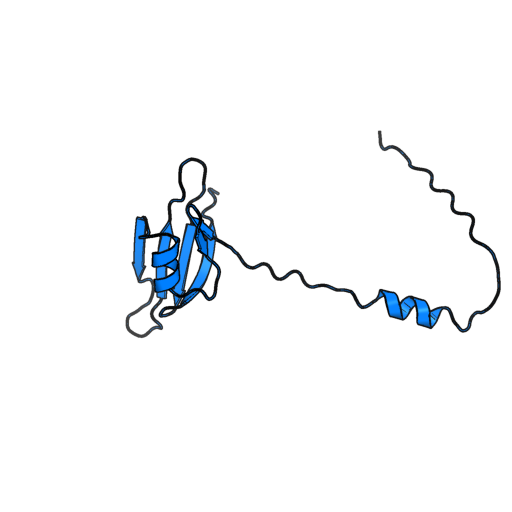 TYR A O 1
ATOM 619 N N . TYR A 1 82 ? 1.705 5.412 1.897 1.00 97.00 82 TYR A N 1
ATOM 620 C CA . TYR A 1 82 ? 0.520 5.896 2.597 1.00 97.00 82 TYR A CA 1
ATOM 621 C C . TYR A 1 82 ? 0.861 6.356 4.010 1.00 97.00 82 TYR A C 1
ATOM 623 O O . TYR A 1 82 ? 1.606 5.698 4.737 1.00 97.00 82 TYR A O 1
ATOM 631 N N . GLU A 1 83 ? 0.230 7.455 4.410 1.00 94.44 83 GLU A N 1
ATOM 632 C CA . GLU A 1 83 ? 0.288 8.030 5.752 1.00 94.44 83 GLU A CA 1
ATOM 633 C C . GLU A 1 83 ? -1.121 7.938 6.359 1.00 94.44 83 GLU A C 1
ATOM 635 O O . GLU A 1 83 ? -1.983 8.752 6.029 1.00 94.44 83 GLU A O 1
ATOM 640 N N . PRO A 1 84 ? -1.417 6.910 7.178 1.00 90.56 84 PRO A N 1
ATOM 641 C CA . PRO A 1 84 ? -2.795 6.618 7.590 1.00 90.56 84 PRO A CA 1
ATOM 642 C C . PRO A 1 84 ? -3.382 7.668 8.542 1.00 90.56 84 PRO A C 1
ATOM 644 O O . PRO A 1 84 ? -4.602 7.784 8.650 1.00 90.56 84 PRO A O 1
ATOM 647 N N . GLY A 1 85 ? -2.521 8.421 9.232 1.00 87.94 85 GLY A N 1
ATOM 648 C CA . GLY A 1 85 ? -2.900 9.501 10.131 1.00 87.94 85 GLY A CA 1
ATOM 649 C C . GLY A 1 85 ? -1.969 9.630 11.342 1.00 87.94 85 GLY A C 1
ATOM 650 O O . GLY A 1 85 ? -0.973 8.911 11.450 1.00 87.94 85 GLY A O 1
ATOM 651 N N . PRO A 1 86 ? -2.282 10.548 12.271 1.00 87.69 86 PRO A N 1
ATOM 652 C CA . PRO A 1 86 ? -1.494 10.764 13.480 1.00 87.69 86 PRO A CA 1
ATOM 653 C C . PRO A 1 86 ? -1.404 9.500 14.344 1.00 87.69 86 PRO A C 1
ATOM 655 O O . PRO A 1 86 ? -2.418 8.871 14.634 1.00 87.69 86 PRO A O 1
ATOM 658 N N . GLY A 1 87 ? -0.194 9.151 14.788 1.00 86.56 87 GLY A N 1
ATOM 659 C CA . GLY A 1 87 ? 0.046 7.985 15.649 1.00 86.56 87 GLY A CA 1
ATOM 660 C C . GLY A 1 87 ? 0.092 6.637 14.921 1.00 86.56 87 GLY A C 1
ATOM 661 O O . GLY A 1 87 ? 0.420 5.633 15.548 1.00 86.56 87 GLY A O 1
ATOM 662 N N . GLU A 1 88 ? -0.168 6.609 13.612 1.00 90.00 88 GLU A N 1
ATOM 663 C CA . GLU A 1 88 ? -0.017 5.424 12.770 1.00 90.00 88 GLU A CA 1
ATOM 664 C C . GLU A 1 88 ? 1.296 5.478 11.985 1.00 90.00 88 GLU A C 1
ATOM 666 O O . GLU A 1 88 ? 1.716 6.525 11.492 1.00 90.00 88 GLU A O 1
ATOM 671 N N . PHE A 1 89 ? 1.949 4.327 11.841 1.00 92.06 89 PHE A N 1
ATOM 672 C CA . PHE A 1 89 ? 3.172 4.227 11.044 1.00 92.06 89 PHE A CA 1
ATOM 673 C C . PHE A 1 89 ? 2.883 4.353 9.541 1.00 92.06 89 PHE A C 1
ATOM 675 O O . PHE A 1 89 ? 1.826 3.938 9.056 1.00 92.06 89 PHE A O 1
ATOM 682 N N . GLN A 1 90 ? 3.851 4.859 8.780 1.00 94.06 90 GLN A N 1
ATOM 683 C CA . GLN A 1 90 ? 3.770 4.885 7.321 1.00 94.06 90 GLN A CA 1
ATOM 684 C C . GLN A 1 90 ? 3.652 3.457 6.766 1.00 94.06 90 GLN A C 1
ATOM 686 O O . GLN A 1 90 ? 4.185 2.498 7.338 1.00 94.06 90 GLN A O 1
ATOM 691 N N . ARG A 1 91 ? 2.926 3.303 5.660 1.00 96.00 91 ARG A N 1
ATOM 692 C CA . ARG A 1 91 ? 2.760 2.026 4.959 1.00 96.00 91 ARG A CA 1
ATOM 693 C C . ARG A 1 91 ? 3.336 2.116 3.559 1.00 96.00 91 ARG A C 1
ATOM 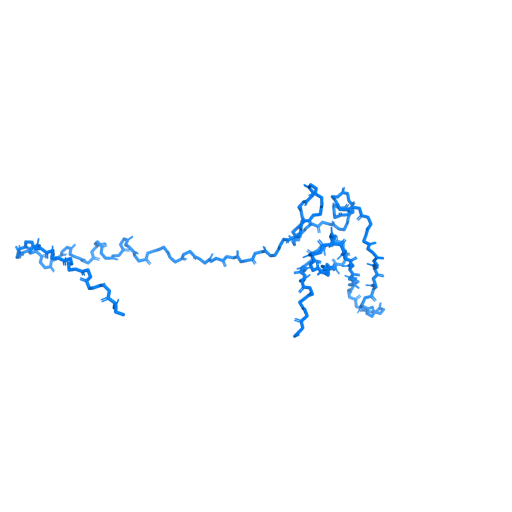695 O O . ARG A 1 91 ? 3.029 3.060 2.834 1.00 96.00 91 ARG A O 1
ATOM 702 N N . ILE A 1 92 ? 4.133 1.121 3.187 1.00 97.56 92 ILE A N 1
ATOM 703 C CA . ILE A 1 92 ? 4.701 0.991 1.845 1.00 97.56 92 ILE A CA 1
ATOM 704 C C . ILE A 1 92 ? 4.006 -0.181 1.165 1.00 97.56 92 ILE A C 1
ATOM 706 O O . ILE A 1 92 ? 4.052 -1.314 1.640 1.00 97.56 92 ILE A O 1
ATOM 710 N N . LEU A 1 93 ? 3.320 0.096 0.065 1.00 98.19 93 LEU A N 1
ATOM 711 C CA . LEU A 1 93 ? 2.657 -0.906 -0.759 1.00 98.19 93 LEU A CA 1
ATOM 712 C C . LEU A 1 93 ? 3.498 -1.123 -2.010 1.00 98.19 93 LEU A C 1
ATOM 714 O O . LEU A 1 93 ? 3.749 -0.175 -2.747 1.00 98.19 93 LEU A O 1
ATOM 718 N N . THR A 1 94 ? 3.917 -2.361 -2.261 1.00 98.38 94 THR A N 1
ATOM 719 C CA . THR A 1 94 ? 4.703 -2.706 -3.453 1.00 98.38 94 THR A CA 1
ATOM 720 C C . THR A 1 94 ? 3.821 -3.413 -4.468 1.00 98.38 94 THR A C 1
ATOM 722 O O . THR A 1 94 ? 3.229 -4.454 -4.165 1.00 98.38 94 THR A O 1
ATOM 725 N N . PHE A 1 95 ? 3.763 -2.879 -5.682 1.00 98.50 95 PHE A N 1
ATOM 726 C CA . PHE A 1 95 ? 3.012 -3.445 -6.794 1.00 98.50 95 PHE A CA 1
ATOM 727 C C . PHE A 1 95 ? 3.952 -4.030 -7.840 1.00 98.50 95 PHE A C 1
ATOM 729 O O . PHE A 1 95 ? 4.994 -3.455 -8.135 1.00 98.50 95 PHE A O 1
ATOM 736 N N . VAL A 1 96 ? 3.555 -5.158 -8.428 1.00 98.19 96 VAL A N 1
ATOM 737 C CA . VAL A 1 96 ? 4.185 -5.728 -9.625 1.00 98.19 96 VAL A CA 1
ATOM 738 C C . VAL A 1 96 ? 3.139 -5.755 -10.732 1.00 98.19 96 VAL A C 1
ATOM 740 O O . VAL A 1 96 ? 2.104 -6.422 -10.617 1.00 98.19 96 VAL A O 1
ATOM 743 N N . GLY A 1 97 ? 3.390 -5.013 -11.809 1.00 96.81 97 GLY A N 1
ATOM 744 C CA . GLY A 1 97 ? 2.377 -4.687 -12.804 1.00 96.81 97 GLY A CA 1
ATOM 745 C C . GLY A 1 97 ? 1.213 -3.959 -12.135 1.00 96.81 97 GLY A C 1
ATOM 746 O O . GLY A 1 97 ? 1.374 -2.854 -11.640 1.00 96.81 97 GLY A O 1
ATOM 747 N N . THR A 1 98 ? 0.045 -4.598 -12.087 1.00 96.81 98 THR A N 1
ATOM 748 C CA . THR A 1 98 ? -1.163 -4.031 -11.468 1.00 96.81 98 THR A CA 1
ATOM 749 C C . THR A 1 98 ? -1.513 -4.645 -10.118 1.00 96.81 98 THR A C 1
ATOM 751 O O . THR A 1 98 ? -2.521 -4.250 -9.538 1.00 96.81 98 THR A O 1
ATOM 754 N N . ARG A 1 99 ? -0.754 -5.625 -9.609 1.00 98.06 99 ARG A N 1
ATOM 755 C CA . ARG A 1 99 ? -1.107 -6.348 -8.376 1.00 98.06 99 ARG A CA 1
ATOM 756 C C . ARG A 1 99 ? -0.243 -5.947 -7.199 1.00 98.06 99 ARG A C 1
ATOM 758 O O . ARG A 1 99 ? 0.978 -5.909 -7.309 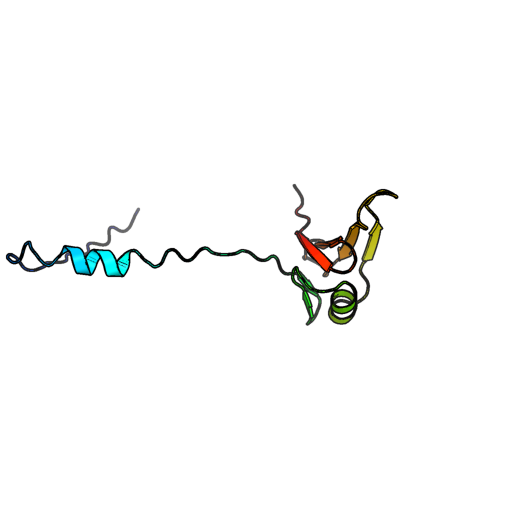1.00 98.06 99 ARG A O 1
ATOM 765 N N . LEU A 1 100 ? -0.892 -5.742 -6.060 1.00 98.25 100 LEU A N 1
ATOM 766 C CA . LEU A 1 100 ? -0.245 -5.562 -4.774 1.00 98.25 100 LEU A CA 1
ATOM 767 C C . LEU A 1 100 ? 0.386 -6.881 -4.330 1.00 98.25 100 LEU A C 1
ATOM 769 O O . LEU A 1 100 ? -0.317 -7.880 -4.169 1.00 98.25 100 LEU A O 1
ATOM 773 N N . VAL A 1 101 ? 1.697 -6.888 -4.114 1.00 97.56 101 VAL A N 1
ATOM 774 C CA . VAL A 1 101 ? 2.436 -8.094 -3.707 1.00 97.56 101 VAL A CA 1
ATOM 775 C C . VAL A 1 101 ? 2.958 -8.022 -2.279 1.00 97.56 101 VAL A C 1
ATOM 777 O O . VAL A 1 101 ? 3.139 -9.062 -1.653 1.00 97.56 101 VAL A O 1
ATOM 780 N N . ASN A 1 102 ? 3.186 -6.820 -1.746 1.00 97.25 102 ASN A N 1
ATOM 781 C CA . ASN A 1 102 ? 3.725 -6.639 -0.404 1.00 97.25 102 ASN A CA 1
ATOM 782 C C . ASN A 1 102 ? 3.153 -5.384 0.265 1.00 97.25 102 ASN A C 1
ATOM 784 O O . ASN A 1 102 ? 2.893 -4.381 -0.403 1.00 97.25 102 ASN A O 1
ATOM 788 N N . ILE A 1 103 ? 2.963 -5.471 1.579 1.00 97.25 103 ILE A N 1
ATOM 789 C CA . ILE A 1 103 ? 2.579 -4.366 2.451 1.00 97.25 103 ILE A CA 1
ATOM 790 C C . ILE A 1 103 ? 3.587 -4.336 3.595 1.00 97.25 103 ILE A C 1
ATOM 792 O O . ILE A 1 103 ? 3.651 -5.274 4.384 1.00 97.25 103 ILE A O 1
ATOM 796 N N . GLU A 1 104 ? 4.317 -3.238 3.715 1.00 95.44 104 GLU A N 1
ATOM 797 C CA . GLU A 1 104 ? 5.306 -3.021 4.763 1.00 95.44 104 GLU A CA 1
ATOM 798 C C . GLU A 1 104 ? 4.863 -1.890 5.695 1.00 95.44 104 GLU A C 1
ATOM 800 O O . GLU A 1 104 ? 4.233 -0.914 5.277 1.00 95.44 104 GLU A O 1
ATOM 805 N N . THR A 1 105 ? 5.189 -2.028 6.981 1.00 94.44 105 THR A N 1
ATOM 806 C CA . THR A 1 105 ? 5.017 -0.975 7.986 1.00 94.44 105 THR A CA 1
ATOM 807 C C . THR A 1 105 ? 6.374 -0.394 8.341 1.00 94.44 105 THR A C 1
ATOM 809 O O . THR A 1 105 ? 7.223 -1.112 8.859 1.00 94.44 105 THR A O 1
ATOM 812 N N . VAL A 1 106 ? 6.561 0.906 8.108 1.00 91.62 106 VAL A N 1
ATOM 813 C CA . VAL A 1 106 ? 7.823 1.586 8.418 1.00 91.62 106 VAL A CA 1
ATOM 814 C C . VAL A 1 106 ? 7.917 1.793 9.925 1.00 91.62 106 VAL A C 1
ATOM 816 O O . VAL A 1 106 ? 7.343 2.729 10.483 1.00 91.62 106 VAL A O 1
ATOM 819 N N . THR A 1 107 ? 8.629 0.903 10.607 1.00 85.12 107 THR A N 1
ATOM 820 C CA . THR A 1 107 ? 8.979 1.070 12.019 1.00 85.12 107 THR A CA 1
ATOM 821 C C . THR A 1 107 ? 10.256 1.897 12.142 1.00 85.12 107 THR A C 1
ATOM 823 O O . THR A 1 107 ? 11.224 1.648 11.425 1.00 85.12 107 THR A O 1
ATOM 826 N N . ARG A 1 108 ? 10.281 2.869 13.063 1.00 67.19 108 ARG A N 1
ATOM 827 C CA . ARG A 1 108 ? 11.529 3.557 13.434 1.00 67.19 108 ARG A CA 1
ATOM 828 C C . ARG A 1 108 ? 12.475 2.528 14.095 1.00 67.19 108 ARG A C 1
ATOM 830 O O . ARG A 1 108 ? 11.986 1.808 14.966 1.00 67.19 108 ARG A O 1
ATOM 837 N N . PRO A 1 109 ? 13.751 2.438 13.674 1.00 57.69 109 PRO A N 1
ATOM 838 C CA . PRO A 1 109 ? 14.732 1.531 14.272 1.00 57.69 109 PRO A CA 1
ATOM 839 C C . PRO A 1 109 ? 15.062 1.884 15.726 1.00 57.69 109 PRO A C 1
ATOM 841 O O . PRO A 1 109 ? 14.902 3.071 16.105 1.00 57.69 109 PRO A O 1
#

Secondary structure (DSSP, 8-state):
----------------TTSHHHHHHHTTT----------EEETTEEE-TT-BHHHHHHHH-S-SEEEE-S-TTS--EEEEEE---TTSPPEEEEEETTEEEEEEE----

Radius of gyration: 25.56 Å; Cα contacts (8 Å, |Δi|>4): 147; chains: 1; bounding box: 28×64×63 Å

Mean predicted aligned error: 13.08 Å

Solvent-accessible surface area (backbone atoms only — not comparable to full-atom values): 7071 Å² total; per-residue (Å²): 137,82,83,80,80,81,83,86,79,92,76,87,79,90,87,68,96,83,63,66,68,62,65,57,59,73,71,69,74,77,80,77,78,82,82,84,74,59,70,50,70,34,94,94,26,80,44,47,66,68,43,36,54,67,55,46,37,72,47,57,44,82,58,80,46,73,44,78,79,45,58,96,92,48,72,56,27,35,39,35,35,36,72,75,48,92,97,50,61,40,34,41,38,34,27,53,72,56,30,28,69,44,68,45,71,59,71,85,131

Nearest PDB structures (foldseek):
  3gmy-assembly2_B  TM=5.522E-01  e=6.542E-01  Streptomyces clavuligerus
  8xpy-assembly1_A  TM=6.130E-01  e=3.399E+00  Henipavirus nipahense
  8jr3-assembly2_F  TM=5.450E-01  e=4.780E+00  Hendra virus horse/Australia/Hendra/1994
  6e7m-assembly1_A  TM=2.702E-01  e=3.808E+00  Homo sapiens